Protein AF-A0A1G0WTG7-F1 (afdb_monomer_lite)

pLDDT: mean 83.5, std 13.58, range [40.81, 94.81]

Structure (mmCIF, N/CA/C/O backbone):
data_AF-A0A1G0WTG7-F1
#
_entry.id   AF-A0A1G0WTG7-F1
#
loop_
_atom_site.group_PDB
_atom_site.id
_atom_site.type_symbol
_atom_site.label_atom_id
_atom_site.label_alt_id
_atom_site.label_comp_id
_atom_site.label_asym_id
_atom_site.label_entity_id
_atom_site.label_seq_id
_atom_site.pdbx_PDB_ins_code
_atom_site.Cartn_x
_atom_site.Cartn_y
_atom_site.Cartn_z
_atom_site.occupancy
_atom_site.B_iso_or_equiv
_atom_site.auth_seq_id
_atom_site.auth_comp_id
_atom_site.auth_asym_id
_atom_site.auth_atom_id
_atom_site.pdbx_PDB_model_num
ATOM 1 N N . MET A 1 1 ? -11.751 -3.476 -16.689 1.00 40.81 1 MET A N 1
ATOM 2 C CA . MET A 1 1 ? -11.851 -2.394 -15.676 1.00 40.81 1 MET A CA 1
ATOM 3 C C . MET A 1 1 ? -10.513 -2.187 -14.956 1.00 40.81 1 MET A C 1
ATOM 5 O O . MET A 1 1 ? -10.219 -2.893 -13.994 1.00 40.81 1 MET A O 1
ATOM 9 N N . LEU A 1 2 ? -9.726 -1.218 -15.444 1.00 47.34 2 LEU A N 1
ATOM 10 C CA . LEU A 1 2 ? -8.478 -0.663 -14.874 1.00 47.34 2 LEU A CA 1
ATOM 11 C C . LEU A 1 2 ? -8.748 0.483 -13.855 1.00 47.34 2 LEU A C 1
ATOM 13 O O . LEU A 1 2 ? -7.832 1.179 -13.422 1.00 47.34 2 LEU A O 1
ATOM 17 N N . ASN A 1 3 ? -10.023 0.699 -13.500 1.00 54.31 3 ASN A N 1
ATOM 18 C CA . ASN A 1 3 ? -10.561 1.993 -13.059 1.00 54.31 3 ASN A CA 1
ATOM 19 C C . ASN A 1 3 ? -10.227 2.427 -11.623 1.00 54.31 3 ASN A C 1
ATOM 21 O O . ASN A 1 3 ? -10.217 3.626 -11.363 1.00 54.31 3 ASN A O 1
ATOM 25 N N . GLU A 1 4 ? -9.937 1.519 -10.687 1.00 67.69 4 GLU A N 1
ATOM 26 C CA . GLU A 1 4 ? -9.854 1.924 -9.272 1.00 67.69 4 GLU A CA 1
ATOM 27 C C . GLU A 1 4 ? -8.509 2.518 -8.858 1.00 67.69 4 GLU A C 1
ATOM 29 O O . GLU A 1 4 ? -8.487 3.461 -8.076 1.00 67.69 4 GLU A O 1
ATOM 34 N N . ILE A 1 5 ? -7.389 2.023 -9.390 1.00 76.56 5 ILE A N 1
ATOM 35 C CA . ILE A 1 5 ? -6.063 2.572 -9.056 1.00 76.56 5 ILE A CA 1
ATOM 36 C C . ILE A 1 5 ? -5.762 3.799 -9.931 1.00 76.56 5 ILE A C 1
ATOM 38 O O . ILE A 1 5 ? -5.138 4.761 -9.483 1.00 76.56 5 ILE A O 1
ATOM 42 N N . CYS A 1 6 ? -6.259 3.809 -11.174 1.00 75.62 6 CYS A N 1
ATOM 43 C CA . CYS A 1 6 ? -6.041 4.892 -12.136 1.00 75.62 6 CYS A CA 1
ATOM 44 C C . CYS A 1 6 ? -6.580 6.253 -11.650 1.00 75.62 6 CYS A C 1
ATOM 46 O O . CYS A 1 6 ? -6.016 7.289 -12.000 1.00 75.62 6 CYS A O 1
ATOM 48 N N . LYS A 1 7 ? -7.594 6.272 -10.768 1.00 77.81 7 LYS A N 1
ATOM 49 C CA . LYS A 1 7 ? -8.144 7.507 -10.171 1.00 77.81 7 LYS A CA 1
ATOM 50 C C . LYS A 1 7 ? -7.105 8.342 -9.399 1.00 77.81 7 LYS A C 1
ATOM 52 O O . LYS A 1 7 ? -7.306 9.539 -9.198 1.00 77.81 7 LYS A O 1
ATOM 57 N N . TYR A 1 8 ? -5.983 7.731 -9.011 1.00 80.31 8 TYR A N 1
ATOM 58 C CA . TYR A 1 8 ? -4.868 8.382 -8.316 1.00 80.31 8 TYR A CA 1
ATOM 59 C C . TYR A 1 8 ? -3.750 8.882 -9.244 1.00 80.31 8 TYR A C 1
ATOM 61 O O . TYR A 1 8 ? -2.775 9.469 -8.773 1.00 80.31 8 TYR A O 1
ATOM 69 N N . CYS A 1 9 ? -3.882 8.683 -10.559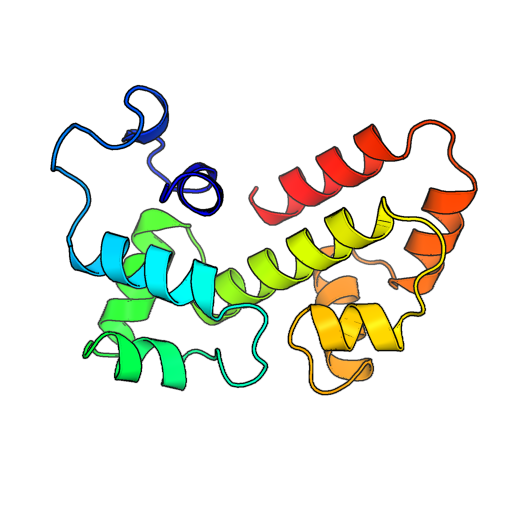 1.00 80.00 9 CYS A N 1
ATOM 70 C CA . CYS A 1 9 ? -2.883 9.089 -11.539 1.00 80.00 9 CYS A CA 1
ATOM 71 C C . CYS A 1 9 ? -2.785 10.626 -11.687 1.00 80.00 9 CYS A C 1
ATO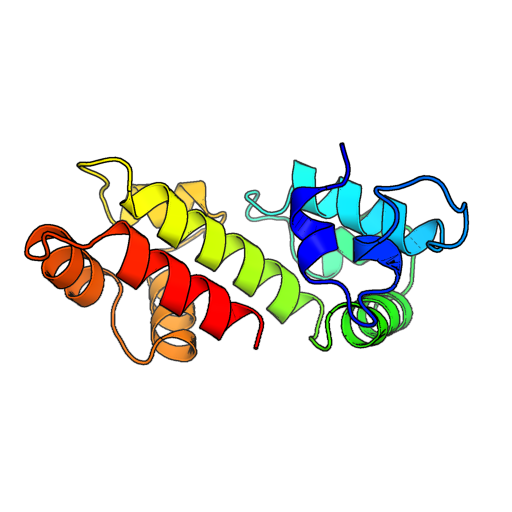M 73 O O . CYS A 1 9 ? -3.786 11.339 -11.778 1.00 80.00 9 CYS A O 1
ATOM 75 N N . LYS A 1 10 ? -1.555 11.145 -11.757 1.00 77.00 10 LYS A N 1
ATOM 76 C CA . LYS A 1 10 ? -1.156 12.540 -11.976 1.00 77.00 10 LYS A CA 1
ATOM 77 C C . LYS A 1 10 ? -0.236 12.592 -13.214 1.00 77.00 10 LYS A C 1
ATOM 79 O O . LYS A 1 10 ? 0.830 11.989 -13.178 1.00 77.00 10 LYS A O 1
ATOM 84 N N . PRO A 1 11 ? -0.581 13.323 -14.289 1.00 65.56 11 PRO A N 1
ATOM 85 C CA . PRO A 1 11 ? -1.737 14.206 -14.414 1.00 65.56 11 PRO A CA 1
ATOM 86 C C . PRO A 1 11 ? -3.050 13.417 -14.520 1.00 65.56 11 PRO A C 1
ATOM 88 O O . PRO A 1 11 ? -3.089 12.348 -15.125 1.00 65.56 11 PRO A O 1
ATOM 91 N N . LYS A 1 12 ? -4.141 13.980 -13.981 1.00 60.06 12 LYS A N 1
ATOM 92 C CA . LYS A 1 12 ? -5.505 13.419 -14.048 1.00 60.06 12 LYS A CA 1
ATOM 93 C C . LYS A 1 12 ? -6.112 13.487 -15.464 1.00 60.06 12 LYS A C 1
ATOM 95 O O . LYS A 1 12 ? -7.323 13.598 -15.606 1.00 60.06 12 LYS A O 1
ATOM 100 N N . ARG A 1 13 ? -5.293 13.445 -16.524 1.00 52.94 13 ARG A N 1
ATOM 101 C CA . ARG A 1 13 ? -5.762 13.497 -17.924 1.00 52.94 13 ARG A CA 1
ATOM 102 C C . ARG A 1 13 ? -6.746 12.358 -18.230 1.00 52.94 13 ARG A C 1
ATOM 104 O O . ARG A 1 13 ? -7.678 12.556 -18.990 1.00 52.94 13 ARG A O 1
ATOM 111 N N . CYS A 1 14 ? -6.617 11.230 -17.530 1.00 53.22 14 CYS A N 1
ATOM 112 C CA . CYS A 1 14 ? -7.500 10.068 -17.644 1.00 53.22 14 CYS A CA 1
ATOM 113 C C . CYS A 1 14 ? -8.836 10.195 -16.872 1.00 53.22 14 CYS A C 1
ATOM 115 O O . CYS A 1 14 ? -9.648 9.279 -16.920 1.00 53.22 14 CYS A O 1
ATOM 117 N N . ALA A 1 15 ? -9.080 11.286 -16.128 1.00 44.88 15 ALA A N 1
ATOM 118 C CA . ALA A 1 15 ? -10.328 11.474 -15.375 1.00 44.88 15 ALA A CA 1
ATOM 119 C C . ALA A 1 15 ? -11.497 11.974 -16.247 1.00 44.88 15 ALA A C 1
ATOM 121 O O . ALA A 1 15 ? -12.647 11.817 -15.853 1.00 44.88 15 ALA A O 1
ATOM 122 N N . ALA A 1 16 ? -11.211 12.555 -17.419 1.00 43.03 16 ALA A N 1
ATOM 123 C CA . ALA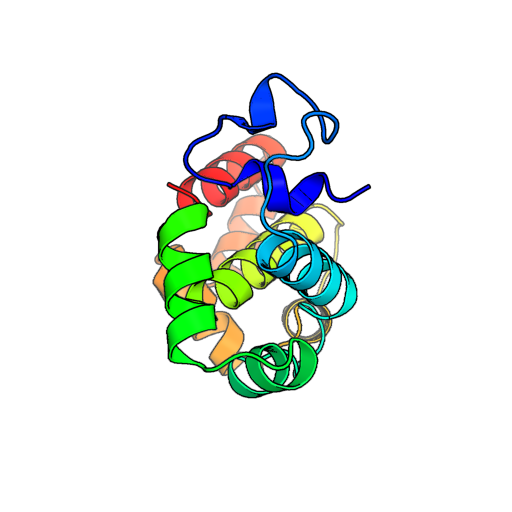 A 1 16 ? -12.228 13.020 -18.368 1.00 43.03 16 ALA A CA 1
ATOM 124 C C . ALA A 1 16 ? -12.630 11.949 -19.403 1.00 43.03 16 ALA A C 1
ATOM 126 O O . ALA A 1 16 ? -13.681 12.060 -20.024 1.00 43.03 16 ALA A O 1
ATOM 127 N N . GLN A 1 17 ? -11.810 10.908 -19.584 1.00 45.44 17 GLN A N 1
ATOM 128 C CA . GLN A 1 17 ? -12.009 9.832 -20.557 1.00 45.44 17 GLN A CA 1
ATOM 129 C C . GLN A 1 17 ? -11.643 8.511 -19.882 1.00 45.44 17 GLN A C 1
ATOM 131 O O . GLN A 1 17 ? -10.476 8.174 -19.695 1.00 45.44 17 GLN A O 1
ATOM 136 N N . ILE A 1 18 ? -12.661 7.773 -19.449 1.00 44.25 18 ILE A N 1
ATOM 137 C CA . ILE A 1 18 ? -12.507 6.446 -18.855 1.00 44.25 18 ILE A CA 1
ATOM 138 C C . ILE A 1 18 ? -11.910 5.513 -19.933 1.00 44.25 18 ILE A C 1
ATOM 140 O O . ILE A 1 18 ? -12.631 4.969 -20.756 1.00 44.25 18 ILE A O 1
ATOM 144 N N . ASN A 1 19 ? -10.586 5.321 -19.921 1.00 49.09 19 ASN A N 1
ATOM 145 C CA . ASN A 1 19 ? -9.822 4.283 -20.641 1.00 49.09 19 ASN A CA 1
ATOM 146 C C . ASN A 1 19 ? -9.951 4.161 -22.182 1.00 49.09 19 ASN A C 1
ATOM 148 O O . ASN A 1 19 ? -9.869 3.033 -22.670 1.00 49.09 19 ASN A O 1
ATOM 152 N N . VAL A 1 20 ? -10.089 5.225 -22.982 1.00 42.78 20 VAL A N 1
ATOM 153 C CA . VAL A 1 20 ? -10.295 5.041 -24.447 1.00 42.78 20 VAL A CA 1
ATOM 154 C C . VAL A 1 20 ? -9.380 5.821 -25.391 1.00 42.78 20 VAL A C 1
ATOM 156 O O . VAL A 1 20 ? -9.404 5.575 -26.589 1.00 42.78 20 VAL A O 1
ATOM 159 N N . ASP A 1 21 ? -8.487 6.668 -24.901 1.00 43.81 21 ASP A N 1
ATOM 160 C CA . ASP A 1 21 ? -7.658 7.534 -25.749 1.00 43.81 21 ASP A CA 1
ATOM 161 C C . ASP A 1 21 ? -6.292 6.946 -26.146 1.00 43.81 21 ASP A C 1
ATOM 163 O O . ASP A 1 21 ? -5.494 7.619 -26.794 1.00 43.81 21 ASP A O 1
ATOM 167 N N . GLY A 1 22 ? -5.978 5.694 -25.785 1.00 48.16 22 GLY A N 1
ATOM 168 C CA . GLY A 1 22 ? -4.760 5.023 -26.272 1.00 48.16 22 GLY A CA 1
ATOM 169 C C . GLY A 1 22 ? -3.423 5.635 -25.807 1.00 48.16 22 GLY A C 1
ATOM 170 O O . GLY A 1 22 ? -2.372 5.136 -26.192 1.00 48.16 22 GLY A O 1
ATOM 171 N N . HIS A 1 23 ? -3.430 6.658 -24.940 1.00 54.34 23 HIS A N 1
ATOM 172 C CA . HIS A 1 23 ? -2.234 7.425 -24.546 1.00 54.34 23 HIS A CA 1
ATOM 173 C C . HIS A 1 23 ? -1.559 6.981 -23.234 1.00 54.34 23 HIS A C 1
ATOM 175 O O . HIS A 1 23 ? -0.498 7.493 -22.868 1.00 54.34 23 HIS A O 1
ATOM 181 N N . CYS A 1 24 ? -2.143 6.034 -22.495 1.00 65.19 24 CYS A N 1
ATOM 182 C CA . CYS A 1 24 ? -1.498 5.454 -21.314 1.00 65.19 24 CYS A CA 1
ATOM 183 C C . CYS A 1 24 ? -0.402 4.471 -21.764 1.00 65.19 24 CYS A C 1
ATOM 185 O O . CYS A 1 24 ? -0.734 3.525 -22.484 1.00 65.19 24 CYS A O 1
ATOM 187 N N . PRO A 1 25 ? 0.877 4.635 -21.361 1.00 78.69 25 PRO A N 1
ATOM 188 C CA . PRO A 1 25 ? 1.929 3.726 -21.803 1.00 78.69 25 PRO A CA 1
ATOM 189 C C . PRO A 1 25 ? 1.609 2.282 -21.426 1.00 78.69 25 PRO A C 1
ATOM 191 O O . PRO A 1 25 ? 1.206 2.013 -20.294 1.00 78.69 25 PRO A O 1
ATOM 194 N N . GLU A 1 26 ? 1.885 1.339 -22.323 1.00 82.25 26 GLU A N 1
ATOM 195 C CA . GLU A 1 26 ? 1.633 -0.090 -22.086 1.00 82.25 26 GLU A CA 1
ATOM 196 C C . GLU A 1 26 ? 2.259 -0.596 -20.780 1.00 82.25 26 GLU A C 1
ATOM 198 O O . GLU A 1 26 ? 1.648 -1.356 -20.031 1.00 82.25 26 GLU A O 1
ATOM 203 N N . LYS A 1 27 ? 3.449 -0.095 -20.433 1.00 83.56 27 LYS A N 1
ATOM 204 C CA . LYS A 1 27 ? 4.118 -0.415 -19.163 1.00 83.56 27 LYS A CA 1
ATOM 205 C C . LYS A 1 27 ? 3.299 0.012 -17.937 1.00 83.56 27 LYS A C 1
ATOM 207 O O . LYS A 1 27 ? 3.277 -0.708 -16.944 1.00 83.56 27 LYS A O 1
ATOM 212 N N . LEU A 1 28 ? 2.608 1.153 -18.003 1.00 86.00 28 LEU A N 1
ATOM 213 C CA . LEU A 1 28 ? 1.735 1.619 -16.924 1.00 86.00 28 LEU A CA 1
ATOM 214 C C . LEU A 1 28 ? 0.466 0.766 -16.836 1.00 86.00 28 LEU A C 1
ATOM 216 O O . LEU A 1 28 ? 0.078 0.386 -15.736 1.00 86.00 28 LEU A O 1
ATOM 220 N N . LYS A 1 29 ? -0.147 0.404 -17.971 1.00 84.94 29 LYS A N 1
ATOM 221 C CA . LYS A 1 29 ? -1.306 -0.507 -17.986 1.00 84.94 29 LYS A CA 1
ATOM 222 C C . LYS A 1 29 ? -0.962 -1.851 -17.347 1.00 84.94 29 LYS A C 1
ATOM 224 O O . LYS A 1 29 ? -1.682 -2.308 -16.464 1.00 84.94 29 LYS A O 1
ATOM 229 N N . LYS A 1 30 ? 0.173 -2.442 -17.735 1.00 88.19 30 LYS A N 1
ATOM 230 C CA . LYS A 1 30 ? 0.668 -3.692 -17.143 1.00 88.19 30 LYS A CA 1
ATOM 231 C C . LYS A 1 30 ? 0.903 -3.547 -15.641 1.00 88.19 30 LYS A C 1
ATOM 233 O O . LYS A 1 30 ? 0.439 -4.389 -14.885 1.00 88.19 30 LYS A O 1
ATOM 238 N N . LEU A 1 31 ? 1.541 -2.459 -15.196 1.00 90.00 31 LEU A N 1
ATOM 239 C CA . LEU A 1 31 ? 1.731 -2.180 -13.768 1.00 90.00 31 LEU A CA 1
ATOM 240 C C . LEU A 1 31 ? 0.397 -2.122 -13.011 1.00 90.00 31 LEU A C 1
ATOM 242 O O . LEU A 1 31 ? 0.273 -2.732 -11.954 1.00 90.00 31 LEU A O 1
ATOM 246 N N . LEU A 1 32 ? -0.600 -1.416 -13.549 1.00 89.12 32 LEU A N 1
ATOM 247 C CA . LEU A 1 32 ? -1.924 -1.290 -12.938 1.00 89.12 32 LEU A CA 1
ATOM 248 C C . LEU A 1 32 ? -2.636 -2.641 -12.797 1.00 89.12 32 LEU A C 1
ATOM 250 O O . LEU A 1 32 ? -3.229 -2.903 -11.753 1.00 89.12 32 LEU A O 1
ATOM 254 N N . ILE A 1 33 ? -2.566 -3.488 -13.827 1.00 87.88 33 ILE A N 1
ATOM 255 C CA . ILE A 1 33 ? -3.147 -4.840 -13.813 1.00 87.88 33 ILE A CA 1
ATOM 256 C C . ILE A 1 33 ? -2.428 -5.704 -12.777 1.00 87.88 33 ILE A C 1
ATOM 258 O O . ILE A 1 33 ? -3.065 -6.241 -11.875 1.00 87.88 33 ILE A O 1
ATOM 262 N N . THR A 1 34 ? -1.094 -5.758 -12.838 1.00 90.94 34 THR A N 1
ATOM 263 C CA . THR A 1 34 ? -0.286 -6.535 -11.892 1.00 90.94 34 THR A CA 1
ATOM 264 C C . THR A 1 34 ? -0.555 -6.118 -10.451 1.00 90.94 34 THR A C 1
ATOM 266 O O . THR A 1 34 ? -0.712 -6.984 -9.591 1.00 90.94 34 THR A O 1
ATOM 269 N N . LEU A 1 35 ? -0.640 -4.809 -10.186 1.00 91.75 35 LEU A N 1
ATOM 270 C CA . LEU A 1 35 ? -0.975 -4.299 -8.864 1.00 91.75 35 LEU A CA 1
ATOM 271 C C . LEU A 1 35 ? -2.364 -4.753 -8.448 1.00 91.75 35 LEU A C 1
ATOM 273 O O . LEU A 1 35 ? -2.467 -5.355 -7.392 1.00 91.75 35 LEU A O 1
ATOM 277 N N . LYS A 1 36 ? -3.400 -4.535 -9.263 1.00 87.50 36 LYS A N 1
ATOM 278 C CA . LYS A 1 36 ? -4.780 -4.923 -8.936 1.00 87.50 36 LYS A CA 1
ATOM 279 C C . LYS A 1 36 ? -4.892 -6.387 -8.499 1.00 87.50 36 LYS A C 1
ATOM 281 O O . LYS A 1 36 ? -5.570 -6.669 -7.517 1.00 87.50 36 LYS A O 1
ATOM 286 N N . ASP A 1 37 ? -4.202 -7.283 -9.193 1.00 87.75 37 ASP A N 1
ATOM 287 C CA . ASP A 1 37 ? -4.341 -8.723 -8.971 1.00 87.75 37 ASP A CA 1
ATOM 288 C C . ASP A 1 37 ? -3.450 -9.251 -7.832 1.00 87.75 37 ASP A C 1
ATOM 290 O O . ASP A 1 37 ? -3.663 -10.360 -7.339 1.00 87.75 37 ASP A O 1
ATOM 294 N N . ASN A 1 38 ? -2.427 -8.492 -7.414 1.00 91.88 38 ASN A N 1
ATOM 295 C CA . ASN A 1 38 ? -1.392 -9.008 -6.511 1.00 91.88 38 ASN A CA 1
ATOM 296 C C . ASN A 1 38 ? -1.062 -8.111 -5.313 1.00 91.88 38 ASN A C 1
ATOM 298 O O . ASN A 1 38 ? -0.372 -8.585 -4.422 1.00 91.88 38 ASN A O 1
ATOM 302 N N . PHE A 1 39 ? -1.540 -6.866 -5.216 1.00 90.81 39 PHE A N 1
ATOM 303 C CA . PHE A 1 39 ? -1.106 -5.944 -4.150 1.00 90.81 39 PHE A CA 1
ATOM 304 C C . PHE A 1 39 ? -1.416 -6.433 -2.724 1.00 90.81 39 PHE A C 1
ATOM 306 O O . PHE A 1 39 ? -0.701 -6.066 -1.788 1.00 90.81 39 PHE A O 1
ATOM 313 N N . LEU A 1 40 ? -2.445 -7.273 -2.565 1.00 90.94 40 LEU A N 1
ATOM 314 C CA . LEU A 1 40 ? -2.814 -7.927 -1.304 1.00 90.94 40 LEU A CA 1
ATOM 315 C C . LEU A 1 40 ? -1.967 -9.170 -0.992 1.00 90.94 40 LEU A C 1
ATOM 317 O O . LEU A 1 40 ? -2.019 -9.679 0.119 1.00 90.94 40 LEU A O 1
ATOM 321 N N . LYS A 1 41 ? -1.167 -9.664 -1.941 1.00 92.75 41 LYS A N 1
ATOM 322 C CA . LYS A 1 41 ? -0.215 -10.754 -1.703 1.00 92.75 41 LYS A CA 1
ATOM 323 C C . LYS A 1 41 ? 1.025 -10.194 -1.027 1.00 92.75 41 LYS A C 1
ATOM 325 O O . LYS A 1 41 ? 1.519 -9.133 -1.423 1.00 92.75 41 LYS A O 1
ATOM 330 N N . TYR A 1 42 ? 1.540 -10.895 -0.023 1.00 89.75 42 TYR A N 1
ATOM 331 C CA . TYR A 1 42 ? 2.722 -10.464 0.722 1.00 89.75 42 TYR A CA 1
ATOM 332 C C . TYR A 1 42 ? 3.946 -10.296 -0.191 1.00 89.75 42 TYR A C 1
ATOM 334 O O . TYR A 1 42 ? 4.667 -9.301 -0.075 1.00 89.75 42 TYR A O 1
ATOM 342 N N . GLU A 1 43 ? 4.101 -11.204 -1.153 1.00 91.75 43 GLU A N 1
ATOM 343 C CA . GLU A 1 43 ? 5.181 -11.266 -2.137 1.00 91.75 43 GLU A CA 1
ATOM 344 C C . GLU A 1 43 ? 5.184 -10.074 -3.095 1.00 91.75 43 GLU A C 1
ATOM 346 O O . GLU A 1 43 ? 6.211 -9.787 -3.702 1.00 91.75 43 GLU A O 1
ATOM 351 N N . CYS A 1 44 ? 4.067 -9.344 -3.223 1.00 92.50 44 CYS A N 1
ATOM 352 C CA . CYS A 1 44 ? 3.994 -8.152 -4.059 1.00 92.50 44 CYS A CA 1
ATOM 353 C C . CYS A 1 44 ? 4.803 -7.004 -3.437 1.00 92.50 44 CYS A C 1
ATOM 355 O O . CYS A 1 44 ? 4.278 -6.130 -2.745 1.00 92.50 44 CYS A O 1
ATOM 357 N N . ASN A 1 45 ? 6.103 -7.014 -3.703 1.00 93.19 45 ASN A N 1
ATOM 358 C CA . ASN A 1 45 ? 7.078 -5.999 -3.334 1.00 93.19 45 ASN A CA 1
ATOM 359 C C . ASN A 1 45 ? 7.697 -5.372 -4.603 1.00 93.19 45 ASN A C 1
ATOM 361 O O . ASN A 1 45 ? 7.246 -5.615 -5.721 1.00 93.19 45 ASN A O 1
ATOM 365 N N . VAL A 1 46 ? 8.697 -4.502 -4.434 1.00 93.88 46 VAL A N 1
ATOM 366 C CA . VAL A 1 46 ? 9.344 -3.830 -5.575 1.00 93.88 46 VAL A CA 1
ATOM 367 C C . VAL A 1 46 ? 10.029 -4.842 -6.494 1.00 93.88 46 VAL A C 1
ATOM 369 O O . VAL A 1 46 ? 9.935 -4.682 -7.711 1.00 93.88 46 VAL A O 1
ATOM 372 N N . ASP A 1 47 ? 10.641 -5.878 -5.915 1.00 94.50 47 ASP A N 1
ATOM 373 C CA . ASP A 1 47 ? 11.351 -6.930 -6.643 1.00 94.50 47 ASP A CA 1
ATOM 374 C C . ASP A 1 47 ? 10.407 -7.733 -7.534 1.00 94.50 47 ASP A C 1
ATOM 376 O O . ASP A 1 47 ? 10.562 -7.767 -8.754 1.00 94.50 47 ASP A O 1
ATOM 380 N N . TYR A 1 48 ? 9.312 -8.208 -6.944 1.00 94.75 48 TYR A N 1
ATOM 381 C CA . TYR A 1 48 ? 8.234 -8.878 -7.659 1.00 94.75 48 TYR A CA 1
ATOM 382 C C . TYR A 1 48 ? 7.695 -8.047 -8.830 1.00 94.75 48 TYR A C 1
ATOM 384 O O . TYR A 1 48 ? 7.457 -8.573 -9.916 1.00 94.75 48 TYR A O 1
ATOM 392 N N . LEU A 1 49 ? 7.479 -6.741 -8.637 1.00 94.06 49 LEU A N 1
ATOM 393 C CA . LEU A 1 49 ? 6.904 -5.895 -9.683 1.00 94.06 49 LEU A CA 1
ATOM 394 C C . LEU A 1 49 ? 7.846 -5.697 -10.872 1.00 94.06 49 LEU A C 1
ATOM 396 O O . LEU A 1 49 ? 7.373 -5.711 -12.009 1.00 94.06 49 LEU A O 1
ATOM 400 N N . HIS A 1 50 ? 9.142 -5.469 -10.643 1.00 94.31 50 HIS A N 1
ATOM 401 C CA . HIS A 1 50 ? 10.075 -5.220 -11.749 1.00 94.31 50 HIS A CA 1
ATOM 402 C C . HIS A 1 50 ? 10.340 -6.502 -12.550 1.00 94.31 50 HIS A C 1
ATOM 404 O O . HIS A 1 50 ? 10.308 -6.452 -13.782 1.00 94.31 50 HIS A O 1
ATOM 410 N N . GLU A 1 51 ? 10.414 -7.653 -11.873 1.00 94.44 51 GLU A N 1
ATOM 411 C CA . GLU A 1 51 ? 10.498 -8.976 -12.501 1.00 94.44 51 GLU A CA 1
ATOM 412 C C . GLU A 1 51 ? 9.240 -9.289 -13.316 1.00 94.44 51 GLU A C 1
ATOM 414 O O . GLU A 1 51 ? 9.317 -9.582 -14.512 1.00 94.44 51 GLU A O 1
ATOM 419 N N . LYS A 1 52 ? 8.054 -9.144 -12.706 1.00 92.88 52 LYS A N 1
ATOM 420 C CA . LYS A 1 52 ? 6.767 -9.460 -13.345 1.00 92.88 52 LYS A CA 1
ATOM 421 C C . LYS A 1 52 ? 6.478 -8.593 -14.569 1.00 92.88 52 LYS A C 1
ATOM 423 O O . LYS A 1 52 ? 5.776 -9.030 -15.479 1.00 92.88 52 LYS A O 1
ATOM 428 N N . LEU A 1 53 ? 6.977 -7.358 -14.581 1.00 90.62 53 LEU A N 1
ATOM 429 C CA . LEU A 1 53 ? 6.807 -6.413 -15.686 1.00 90.62 53 LEU A CA 1
ATOM 430 C C . LEU A 1 53 ? 7.957 -6.456 -16.699 1.00 90.62 53 LEU A C 1
ATOM 432 O O . LEU A 1 53 ? 7.854 -5.786 -17.730 1.00 90.62 53 LEU A O 1
ATOM 436 N N . SER A 1 54 ? 9.025 -7.206 -16.410 1.00 93.94 54 SER A N 1
ATOM 437 C CA . SER A 1 54 ? 10.262 -7.253 -17.199 1.00 93.94 54 SER A CA 1
ATOM 438 C C . SER A 1 54 ? 10.832 -5.851 -17.468 1.00 93.94 54 SER A C 1
ATOM 440 O O . SER A 1 54 ? 11.160 -5.489 -18.599 1.00 93.94 54 SER A O 1
ATOM 442 N N . ILE A 1 55 ? 10.905 -5.020 -16.422 1.00 92.88 55 ILE A N 1
ATOM 443 C CA . ILE A 1 55 ? 11.493 -3.673 -16.470 1.00 92.88 55 ILE A CA 1
ATOM 444 C C . ILE A 1 55 ? 12.532 -3.511 -15.367 1.00 92.88 55 ILE A C 1
ATOM 446 O O . ILE A 1 55 ? 12.489 -4.198 -14.360 1.00 92.88 55 ILE A O 1
ATOM 450 N N . THR A 1 56 ? 13.437 -2.546 -15.512 1.00 94.81 56 THR A N 1
ATOM 451 C CA . THR A 1 56 ? 14.402 -2.239 -14.452 1.00 94.81 56 THR A CA 1
ATOM 452 C C . THR A 1 56 ? 13.723 -1.581 -13.238 1.00 94.81 56 THR A C 1
ATOM 454 O O . THR A 1 56 ? 12.737 -0.849 -13.408 1.00 94.81 56 THR A O 1
ATOM 457 N N . PRO A 1 57 ? 14.281 -1.726 -12.020 1.00 94.25 57 PRO A N 1
ATOM 458 C CA . PRO A 1 57 ? 13.809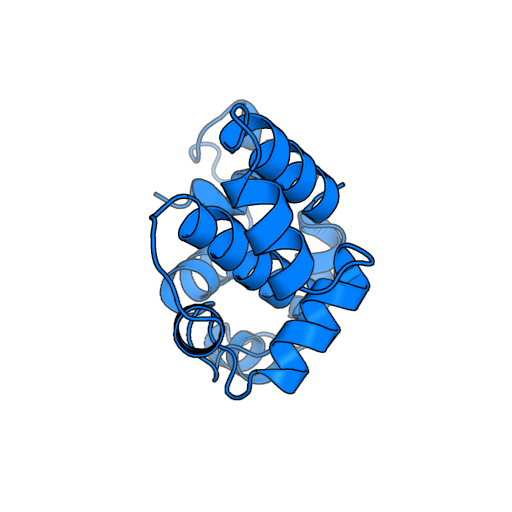 -1.006 -10.833 1.00 94.25 57 PRO A CA 1
ATOM 459 C C . PRO A 1 57 ? 13.763 0.517 -11.025 1.00 94.25 57 PRO A C 1
ATOM 461 O O . PRO A 1 57 ? 12.840 1.185 -10.554 1.00 94.25 57 PRO A O 1
ATOM 464 N N . MET A 1 58 ? 14.721 1.070 -11.779 1.00 94.44 58 MET A N 1
ATOM 465 C CA . MET A 1 58 ? 14.751 2.490 -12.144 1.00 94.44 58 MET A CA 1
ATOM 466 C C . MET A 1 58 ? 13.538 2.883 -12.996 1.00 94.44 58 MET A C 1
ATOM 468 O O . MET A 1 58 ? 12.888 3.886 -12.704 1.00 94.44 58 MET A O 1
ATOM 472 N N . ASN A 1 59 ? 13.188 2.079 -14.005 1.00 91.25 59 ASN A N 1
ATOM 473 C CA . ASN A 1 59 ? 12.006 2.316 -14.833 1.00 91.25 59 ASN A CA 1
ATOM 474 C C . ASN A 1 59 ? 10.711 2.187 -14.027 1.00 91.25 59 ASN A C 1
ATOM 476 O O . ASN A 1 59 ? 9.801 2.994 -14.210 1.00 91.25 59 ASN A O 1
ATOM 480 N N . LEU A 1 60 ? 10.629 1.210 -13.118 1.00 93.81 60 LEU A N 1
ATOM 481 C CA . LEU A 1 60 ? 9.491 1.068 -12.213 1.00 93.81 60 LEU A CA 1
ATOM 482 C C . LEU A 1 60 ? 9.334 2.317 -11.335 1.00 93.81 60 LEU A C 1
ATOM 484 O O . LEU A 1 60 ? 8.249 2.892 -11.281 1.00 93.81 60 LEU A O 1
ATOM 488 N N . ASN A 1 61 ? 10.418 2.788 -10.713 1.00 94.38 61 ASN A N 1
ATOM 489 C CA . ASN A 1 61 ? 10.401 4.012 -9.914 1.00 94.38 61 ASN A CA 1
ATOM 490 C C . ASN A 1 61 ? 10.024 5.244 -10.746 1.00 94.38 61 ASN A C 1
ATOM 492 O O . ASN A 1 61 ? 9.194 6.044 -10.320 1.00 94.38 61 ASN A O 1
ATOM 496 N N . PHE A 1 62 ? 10.576 5.382 -11.953 1.00 91.06 62 PHE A N 1
ATOM 497 C CA . PHE A 1 62 ? 10.214 6.466 -12.861 1.00 91.06 62 PHE A CA 1
ATOM 498 C C . PHE A 1 62 ? 8.717 6.451 -13.187 1.00 91.06 62 PHE A C 1
ATOM 500 O O . PHE A 1 62 ? 8.067 7.491 -13.099 1.00 91.06 62 PHE A O 1
ATOM 507 N N . LEU A 1 63 ? 8.144 5.285 -13.509 1.00 89.94 63 LEU A N 1
ATOM 508 C CA . LEU A 1 63 ? 6.711 5.144 -13.771 1.00 89.94 63 LEU A CA 1
ATOM 509 C C . LEU A 1 63 ? 5.878 5.558 -12.552 1.00 89.94 63 LEU A C 1
ATOM 511 O O . LEU A 1 63 ? 4.974 6.385 -12.685 1.00 89.94 63 LEU A O 1
ATOM 515 N N . THR A 1 64 ? 6.179 5.041 -11.359 1.00 91.25 64 THR A N 1
ATOM 516 C CA . THR A 1 64 ? 5.369 5.352 -10.172 1.00 91.25 64 THR A CA 1
ATOM 517 C C . THR A 1 64 ? 5.505 6.809 -9.746 1.00 91.25 64 THR A C 1
ATOM 519 O O . THR A 1 64 ? 4.509 7.442 -9.405 1.00 91.25 64 THR A O 1
ATOM 522 N N . VAL A 1 65 ? 6.699 7.398 -9.830 1.00 91.00 65 VAL A N 1
ATOM 523 C CA . VAL A 1 65 ? 6.907 8.816 -9.506 1.00 91.00 65 VAL A CA 1
ATOM 524 C C . VAL A 1 65 ? 6.244 9.709 -10.550 1.00 91.00 65 VAL A C 1
ATOM 526 O O . VAL A 1 65 ? 5.580 10.682 -10.188 1.00 91.00 65 VAL A O 1
ATOM 529 N N . LYS A 1 66 ? 6.356 9.377 -11.840 1.00 87.00 66 LYS A N 1
ATOM 530 C CA . LYS A 1 66 ? 5.730 10.147 -12.920 1.00 87.00 66 LYS A CA 1
ATOM 531 C C . LYS A 1 66 ? 4.216 10.199 -12.753 1.00 87.00 66 LYS A C 1
ATOM 533 O O . LYS A 1 66 ? 3.673 11.302 -12.787 1.00 87.00 66 LYS A O 1
ATOM 538 N N . TYR A 1 67 ? 3.586 9.041 -12.533 1.00 87.06 67 TYR A N 1
ATOM 539 C CA . TYR A 1 67 ? 2.131 8.886 -12.561 1.00 87.06 67 TYR A CA 1
ATOM 540 C C . TYR A 1 67 ? 1.448 8.929 -11.196 1.00 87.06 67 TYR A C 1
ATOM 542 O O . TYR A 1 67 ? 0.295 9.305 -11.136 1.00 87.06 67 TYR A O 1
ATOM 550 N N . PHE A 1 68 ? 2.103 8.602 -10.088 1.00 88.12 68 PHE A N 1
ATOM 551 C CA . PHE A 1 68 ? 1.478 8.607 -8.752 1.00 88.12 68 PHE A CA 1
ATOM 552 C C . PHE A 1 68 ? 2.163 9.558 -7.773 1.00 88.12 68 PHE A C 1
ATOM 554 O O . PHE A 1 68 ? 1.684 9.734 -6.656 1.00 88.12 68 PHE A O 1
ATOM 561 N N . LYS A 1 69 ? 3.269 10.198 -8.185 1.00 90.19 69 LYS A N 1
ATOM 562 C CA . LYS A 1 69 ? 4.089 11.077 -7.333 1.00 90.19 69 LYS A CA 1
ATOM 563 C C . LYS A 1 69 ? 4.603 10.375 -6.072 1.00 90.19 69 LYS A C 1
ATOM 565 O O . LYS A 1 69 ? 4.831 11.015 -5.052 1.00 90.19 69 LYS A O 1
ATOM 570 N N . CYS A 1 70 ? 4.811 9.060 -6.144 1.00 92.19 70 CYS A N 1
ATOM 571 C CA . CYS A 1 70 ? 5.345 8.269 -5.044 1.00 92.19 70 CYS A CA 1
ATOM 572 C C . CYS A 1 70 ? 6.244 7.127 -5.545 1.00 92.19 70 CYS A C 1
ATOM 574 O O . CYS A 1 70 ? 6.222 6.748 -6.719 1.00 92.19 70 CYS A O 1
ATOM 576 N N . THR A 1 71 ? 7.069 6.589 -4.647 1.00 94.31 71 THR A N 1
ATOM 577 C CA . THR A 1 71 ? 7.932 5.438 -4.945 1.00 94.31 71 THR A CA 1
ATOM 578 C C . THR A 1 71 ? 7.104 4.150 -5.063 1.00 94.31 71 THR A C 1
ATOM 580 O O . THR A 1 71 ? 6.015 4.079 -4.485 1.00 94.31 71 THR A O 1
ATOM 583 N N . PRO A 1 72 ? 7.603 3.089 -5.725 1.00 94.31 72 PRO A N 1
ATOM 584 C CA . PRO A 1 72 ? 6.848 1.844 -5.894 1.00 94.31 72 PRO A CA 1
ATOM 585 C C . PRO A 1 72 ? 6.459 1.201 -4.563 1.00 94.31 72 PRO A C 1
ATOM 587 O O . PRO A 1 72 ? 5.318 0.790 -4.366 1.00 94.31 72 PRO A O 1
ATOM 590 N N . LYS A 1 73 ? 7.381 1.213 -3.595 1.00 94.38 73 LYS A N 1
ATOM 591 C CA . LYS A 1 73 ? 7.117 0.751 -2.228 1.00 94.38 73 LYS A CA 1
ATOM 592 C C . LYS A 1 73 ? 5.981 1.537 -1.573 1.00 94.38 73 LYS A C 1
ATOM 594 O O . LYS A 1 73 ? 5.123 0.948 -0.920 1.00 94.38 73 LYS A O 1
ATOM 599 N N . LYS A 1 74 ? 5.965 2.864 -1.746 1.00 93.38 74 LYS A N 1
ATOM 600 C CA . LYS A 1 74 ? 4.921 3.716 -1.172 1.00 93.38 74 LYS A CA 1
ATOM 601 C C . LYS A 1 74 ? 3.574 3.509 -1.859 1.00 93.38 74 LYS A C 1
ATOM 603 O O . LYS A 1 74 ? 2.554 3.539 -1.181 1.00 93.38 74 LYS A O 1
ATOM 608 N N . LEU A 1 75 ? 3.577 3.260 -3.167 1.00 93.31 75 LEU A N 1
ATOM 609 C CA . LEU A 1 75 ? 2.378 2.938 -3.932 1.00 93.31 75 LEU A CA 1
ATOM 610 C C . LEU A 1 75 ? 1.704 1.666 -3.400 1.00 93.31 75 LEU A C 1
ATOM 612 O O . LEU A 1 75 ? 0.521 1.701 -3.074 1.00 93.31 75 LEU A O 1
ATOM 616 N N . ILE A 1 76 ? 2.467 0.578 -3.240 1.00 93.81 76 ILE A N 1
ATOM 617 C CA . ILE A 1 76 ? 1.967 -0.685 -2.671 1.00 93.81 76 ILE A CA 1
ATOM 618 C C . ILE A 1 76 ? 1.425 -0.451 -1.256 1.00 93.81 76 ILE A C 1
ATOM 620 O O . ILE A 1 76 ? 0.319 -0.873 -0.933 1.00 93.81 76 ILE A O 1
ATOM 624 N N . GLU A 1 77 ? 2.177 0.265 -0.416 1.00 93.38 77 GLU A N 1
ATOM 625 C CA . GLU A 1 77 ? 1.751 0.584 0.949 1.00 93.38 77 GLU A CA 1
ATOM 626 C C . GLU A 1 77 ? 0.442 1.384 0.987 1.00 93.38 77 GLU A C 1
ATOM 628 O O . GLU A 1 77 ? -0.440 1.060 1.776 1.00 93.38 77 GLU A O 1
ATOM 633 N N . ASN A 1 78 ? 0.288 2.401 0.136 1.00 93.12 78 ASN A N 1
ATOM 634 C CA . ASN A 1 78 ? -0.938 3.193 0.070 1.00 93.12 78 ASN A CA 1
ATOM 635 C C . ASN A 1 78 ? -2.141 2.334 -0.339 1.00 93.12 78 ASN A C 1
ATOM 637 O O . ASN A 1 78 ? -3.189 2.445 0.290 1.00 93.12 78 ASN A O 1
ATOM 641 N N . LEU A 1 79 ? -1.979 1.451 -1.331 1.00 93.00 79 LEU A N 1
ATOM 642 C CA . LEU A 1 79 ? -3.036 0.530 -1.765 1.00 93.00 79 LEU A CA 1
ATOM 643 C C . LEU A 1 79 ? -3.456 -0.425 -0.639 1.00 93.00 79 LEU A C 1
ATOM 645 O O . LEU A 1 79 ? -4.646 -0.600 -0.383 1.00 93.00 79 LEU A O 1
ATOM 649 N N . ARG A 1 80 ? -2.484 -1.001 0.080 1.00 93.50 80 ARG A N 1
ATOM 650 C CA . ARG A 1 80 ? -2.749 -1.896 1.218 1.00 93.50 80 ARG A CA 1
ATOM 651 C C . ARG A 1 80 ? -3.436 -1.168 2.378 1.00 93.50 80 ARG A C 1
ATOM 653 O O . ARG A 1 80 ? -4.374 -1.700 2.964 1.00 93.50 80 ARG A O 1
ATOM 660 N N . LEU A 1 81 ? -3.006 0.055 2.701 1.00 92.50 81 LEU A N 1
ATOM 661 C CA . LEU A 1 81 ? -3.629 0.869 3.752 1.00 92.50 81 LEU A CA 1
ATOM 662 C C . LEU A 1 81 ? -5.042 1.330 3.371 1.00 92.50 81 LEU A C 1
ATOM 664 O O . LEU A 1 81 ? -5.920 1.340 4.229 1.00 92.50 81 LEU A O 1
ATOM 668 N N . GLU A 1 82 ? -5.282 1.684 2.106 1.00 91.62 82 GLU A N 1
ATOM 669 C CA . GLU A 1 82 ? -6.626 1.999 1.608 1.00 91.62 82 GLU A CA 1
ATOM 670 C C . GLU A 1 82 ? -7.552 0.789 1.747 1.00 91.62 82 GLU A C 1
ATOM 672 O O . GLU A 1 82 ? -8.647 0.926 2.292 1.00 91.62 82 GLU A O 1
ATOM 677 N N . HIS A 1 83 ? -7.095 -0.401 1.346 1.00 90.81 83 HIS A N 1
ATOM 678 C CA . HIS A 1 83 ? -7.862 -1.632 1.527 1.00 90.81 83 HIS A CA 1
ATOM 679 C C . HIS A 1 83 ? -8.175 -1.890 3.009 1.00 90.81 83 HIS A C 1
ATOM 681 O O . HIS A 1 83 ? -9.328 -2.140 3.348 1.00 90.81 83 HIS A O 1
ATOM 687 N N . ALA A 1 84 ? -7.202 -1.707 3.911 1.00 90.19 84 ALA A N 1
ATOM 688 C CA . ALA A 1 84 ? -7.423 -1.835 5.354 1.00 90.19 84 ALA A CA 1
ATOM 689 C C . ALA A 1 84 ? -8.505 -0.871 5.877 1.00 90.19 84 ALA A C 1
ATOM 691 O O . ALA A 1 84 ? -9.347 -1.258 6.688 1.00 90.19 84 ALA A O 1
ATOM 692 N N . LEU A 1 85 ? -8.509 0.382 5.407 1.00 88.75 85 LEU A N 1
ATOM 693 C CA . LEU A 1 85 ? -9.525 1.374 5.773 1.00 88.75 85 LEU A CA 1
ATOM 694 C C . LEU A 1 85 ? -10.912 1.029 5.220 1.00 88.75 85 LEU A C 1
ATOM 696 O O . LEU A 1 85 ? -11.915 1.270 5.890 1.00 88.75 85 LEU A O 1
ATOM 700 N N . ILE A 1 86 ? -10.986 0.469 4.013 1.00 86.69 86 ILE A N 1
ATOM 701 C CA . ILE A 1 86 ? -12.248 0.019 3.417 1.00 86.69 86 ILE A CA 1
ATOM 702 C C . ILE A 1 86 ? -12.779 -1.208 4.169 1.00 86.69 86 ILE A C 1
ATOM 704 O O . ILE A 1 86 ? -13.970 -1.249 4.484 1.00 86.69 86 ILE A O 1
ATOM 708 N N . SER A 1 87 ? -11.913 -2.158 4.533 1.00 84.81 87 SER A N 1
ATOM 709 C CA . SER A 1 87 ? -12.283 -3.332 5.334 1.00 84.81 87 SER A CA 1
ATOM 710 C C . SER A 1 87 ? -12.856 -2.949 6.700 1.00 84.81 87 SER A C 1
ATOM 712 O O . SER A 1 87 ? -13.777 -3.606 7.170 1.00 84.81 87 SER A O 1
ATOM 714 N N . LEU A 1 88 ? -12.423 -1.832 7.299 1.00 81.50 88 LEU A N 1
ATOM 715 C CA . LEU A 1 88 ? -12.989 -1.327 8.559 1.00 81.50 88 LEU A CA 1
ATOM 716 C C . LEU A 1 88 ? -14.474 -0.926 8.483 1.00 81.50 88 LEU A C 1
ATOM 718 O O . LEU A 1 88 ? -15.108 -0.778 9.530 1.00 81.50 88 LEU A O 1
ATOM 722 N N . LYS A 1 89 ? -15.042 -0.733 7.283 1.00 76.50 89 LYS A N 1
ATOM 723 C CA . LYS A 1 89 ? -16.489 -0.500 7.121 1.00 76.50 89 LYS A CA 1
ATOM 724 C C . LYS A 1 89 ? -17.308 -1.739 7.443 1.00 76.50 89 LYS A C 1
ATOM 726 O O . LYS A 1 89 ? -18.434 -1.630 7.922 1.00 76.50 89 LYS A O 1
ATOM 731 N N . LYS A 1 90 ? -16.752 -2.911 7.149 1.00 73.06 90 LYS A N 1
ATOM 732 C CA . LYS A 1 90 ? -17.372 -4.188 7.456 1.00 73.06 90 LYS A CA 1
ATOM 733 C C . LYS A 1 90 ? -17.171 -4.408 8.968 1.00 73.06 90 LYS A C 1
ATOM 735 O O . LYS A 1 90 ? -16.068 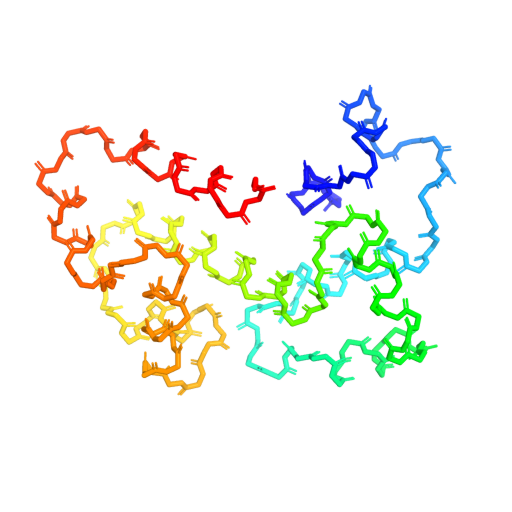-4.251 9.487 1.00 73.06 90 LYS A O 1
ATOM 740 N N . ASN A 1 91 ? -18.243 -4.649 9.723 1.00 61.66 91 ASN A N 1
ATOM 741 C CA . ASN A 1 91 ? -18.142 -4.782 11.182 1.00 61.66 91 ASN A CA 1
ATOM 742 C C . ASN A 1 91 ? -17.320 -6.036 11.566 1.00 61.66 91 ASN A C 1
ATOM 744 O O . ASN A 1 91 ? -17.366 -7.042 10.870 1.00 61.66 91 ASN A O 1
ATOM 748 N N . ASN A 1 92 ? -16.647 -5.980 12.724 1.00 64.00 92 ASN A N 1
ATOM 749 C CA . ASN A 1 92 ? -16.104 -7.131 13.471 1.00 64.00 92 ASN A CA 1
ATOM 750 C C . ASN A 1 92 ? -14.725 -7.743 13.102 1.00 64.00 92 ASN A C 1
ATOM 752 O O . ASN A 1 92 ? -14.453 -8.868 13.501 1.00 64.00 92 ASN A O 1
ATOM 756 N N . TYR A 1 93 ? -13.801 -7.023 12.453 1.00 72.56 93 TYR A N 1
ATOM 757 C CA . TYR A 1 93 ? -12.481 -7.598 12.103 1.00 72.56 93 TYR A CA 1
ATOM 758 C C . TYR A 1 93 ? -11.435 -7.538 13.221 1.00 72.56 93 TYR A C 1
ATOM 760 O O . TYR A 1 93 ? -11.249 -6.489 13.850 1.00 72.56 93 TYR A O 1
ATOM 768 N N . ASN A 1 94 ? -10.683 -8.622 13.426 1.00 83.69 94 ASN A N 1
ATOM 769 C CA . ASN A 1 94 ? -9.461 -8.609 14.229 1.00 83.69 94 ASN A CA 1
ATOM 770 C C . ASN A 1 94 ? -8.337 -7.874 13.471 1.00 83.69 94 ASN A C 1
ATOM 772 O O . ASN A 1 94 ? -8.278 -7.893 12.245 1.00 83.69 94 ASN A O 1
ATOM 776 N N . ILE A 1 95 ? -7.420 -7.219 14.191 1.00 87.06 95 ILE A N 1
ATOM 777 C CA . ILE A 1 95 ? -6.250 -6.572 13.578 1.00 87.06 95 ILE A CA 1
ATOM 778 C C . ILE A 1 95 ? -5.364 -7.574 12.825 1.00 87.06 95 ILE A C 1
ATOM 780 O O . ILE A 1 95 ? -4.754 -7.204 11.825 1.00 87.06 95 ILE A O 1
ATOM 784 N N . ILE A 1 96 ? -5.311 -8.821 13.302 1.00 89.44 96 ILE A N 1
ATOM 785 C CA . ILE A 1 96 ? -4.587 -9.923 12.658 1.00 89.44 96 ILE A CA 1
ATOM 786 C C . ILE A 1 96 ? -5.158 -10.166 11.261 1.00 89.44 96 ILE A C 1
ATOM 788 O O . ILE A 1 96 ? -4.420 -10.100 10.282 1.00 89.44 96 ILE A O 1
ATOM 792 N N . ASP A 1 97 ? -6.475 -10.349 11.177 1.00 88.25 97 ASP A N 1
ATOM 793 C CA . ASP A 1 97 ? -7.172 -10.639 9.924 1.00 88.25 97 ASP A CA 1
ATOM 794 C C . ASP A 1 97 ? -6.990 -9.497 8.926 1.00 88.25 97 ASP A C 1
ATOM 796 O O . ASP A 1 97 ? -6.579 -9.732 7.795 1.00 88.25 97 ASP A O 1
ATOM 800 N N . VAL A 1 98 ? -7.165 -8.242 9.362 1.00 89.56 98 VAL A N 1
ATOM 801 C CA . VAL A 1 98 ? -6.965 -7.079 8.480 1.00 89.56 98 VAL A CA 1
ATOM 802 C C . VAL A 1 98 ? -5.525 -6.997 7.976 1.00 89.56 98 VAL A C 1
ATOM 804 O O . VAL A 1 98 ? -5.308 -6.702 6.802 1.00 89.56 98 VAL A O 1
A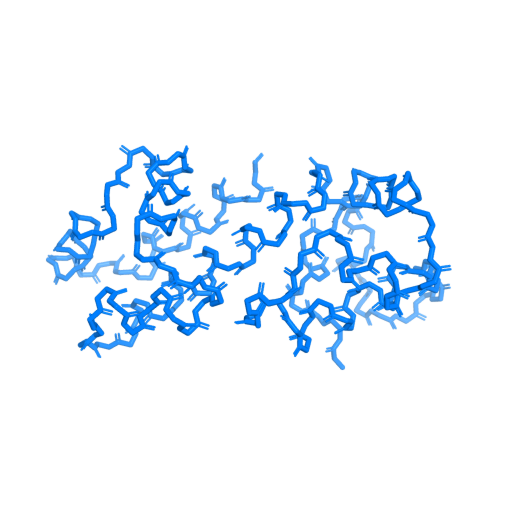TOM 807 N N . ALA A 1 99 ? -4.530 -7.239 8.833 1.00 90.94 99 ALA A N 1
ATOM 808 C CA . ALA A 1 99 ? -3.130 -7.203 8.417 1.00 90.94 99 ALA A CA 1
ATOM 809 C C . ALA A 1 99 ? -2.837 -8.282 7.360 1.00 90.94 99 ALA A C 1
ATOM 811 O O . ALA A 1 99 ? -2.233 -7.970 6.330 1.00 90.94 99 ALA A O 1
ATOM 812 N N . ASN A 1 100 ? -3.321 -9.504 7.588 1.00 90.19 100 ASN A N 1
ATOM 813 C CA . ASN A 1 100 ? -3.146 -10.634 6.679 1.00 90.19 100 ASN A CA 1
ATOM 814 C C . ASN A 1 100 ? -3.862 -10.400 5.341 1.00 90.19 100 ASN A C 1
ATOM 816 O O . ASN A 1 100 ? -3.246 -10.529 4.286 1.00 90.19 100 ASN A O 1
ATOM 820 N N . GLU A 1 101 ? -5.126 -9.967 5.373 1.00 89.62 101 GLU A N 1
ATOM 821 C CA . GLU A 1 101 ? -5.917 -9.637 4.179 1.00 89.62 101 GLU A CA 1
ATOM 822 C C . GLU A 1 101 ? -5.286 -8.514 3.351 1.00 89.62 101 GLU A C 1
ATOM 824 O O . GLU A 1 101 ? -5.427 -8.484 2.132 1.00 89.62 101 GLU A O 1
ATOM 829 N N . CYS A 1 102 ? -4.581 -7.585 4.000 1.00 90.50 102 CYS A N 1
ATOM 830 C CA . CYS A 1 102 ? -3.914 -6.468 3.336 1.00 90.50 102 CYS A CA 1
ATOM 831 C C . CYS A 1 102 ? -2.483 -6.795 2.878 1.00 90.50 102 CYS A C 1
ATOM 833 O O . CYS A 1 102 ? -1.756 -5.882 2.489 1.00 90.50 102 CYS A O 1
ATOM 835 N N . GLY A 1 103 ? -2.049 -8.057 2.929 1.00 89.94 103 GLY A N 1
ATOM 836 C CA . GLY A 1 103 ? -0.740 -8.483 2.426 1.00 89.94 103 GLY A CA 1
ATOM 837 C C . GLY A 1 103 ? 0.437 -8.166 3.341 1.00 89.94 103 GLY A C 1
ATOM 838 O O . GLY A 1 103 ? 1.565 -7.995 2.870 1.00 89.94 103 GLY A O 1
ATOM 839 N N . TYR A 1 104 ? 0.203 -8.055 4.649 1.00 91.38 104 TYR A N 1
ATOM 840 C CA . TYR A 1 104 ? 1.271 -7.963 5.639 1.00 91.38 104 TYR A CA 1
ATOM 841 C C . TYR A 1 104 ? 1.500 -9.323 6.295 1.00 91.38 104 TYR A C 1
ATOM 843 O O . TYR A 1 104 ? 0.590 -9.894 6.872 1.00 91.38 104 TYR A O 1
ATOM 851 N N . ASN A 1 105 ? 2.750 -9.792 6.287 1.00 88.94 105 ASN A N 1
ATOM 852 C CA . ASN A 1 105 ? 3.136 -11.032 6.971 1.00 88.94 105 ASN A CA 1
ATOM 853 C C . ASN A 1 105 ? 3.106 -10.909 8.506 1.00 88.94 105 ASN A C 1
ATOM 855 O O . ASN A 1 105 ? 3.079 -11.902 9.221 1.00 88.94 105 ASN A O 1
ATOM 859 N N . ASN A 1 106 ? 3.167 -9.685 9.043 1.00 91.00 106 ASN A N 1
ATOM 860 C CA . ASN A 1 106 ? 3.054 -9.477 10.481 1.00 91.00 106 ASN A CA 1
ATOM 861 C C . ASN A 1 106 ? 2.379 -8.150 10.846 1.00 91.00 106 ASN A C 1
ATOM 863 O O . ASN A 1 106 ? 2.497 -7.131 10.154 1.00 91.00 106 ASN A O 1
ATOM 867 N N . ILE A 1 107 ? 1.722 -8.169 12.006 1.00 91.69 107 ILE A N 1
ATOM 868 C CA . ILE A 1 107 ? 0.960 -7.049 12.570 1.00 91.69 107 ILE A CA 1
ATOM 869 C C . ILE A 1 107 ? 1.866 -5.851 12.872 1.00 91.69 107 ILE A C 1
ATOM 871 O O . ILE A 1 107 ? 1.460 -4.705 12.689 1.00 91.69 107 ILE A O 1
ATOM 875 N N . GLY A 1 108 ? 3.100 -6.091 13.327 1.00 92.25 108 GLY A N 1
ATOM 876 C CA . GLY A 1 108 ? 4.032 -5.029 13.710 1.00 92.25 108 GLY A CA 1
ATOM 877 C C . GLY A 1 108 ? 4.395 -4.119 12.534 1.00 92.25 108 GLY A C 1
ATOM 878 O O . GLY A 1 108 ? 4.382 -2.894 12.662 1.00 92.25 108 GLY A O 1
ATOM 879 N N . THR A 1 109 ? 4.658 -4.701 11.364 1.00 92.19 109 THR A N 1
ATOM 880 C CA . THR A 1 109 ? 4.926 -3.970 10.120 1.00 92.19 109 THR A CA 1
ATOM 881 C C . THR A 1 109 ? 3.698 -3.186 9.674 1.00 92.19 109 THR A C 1
ATOM 883 O O . THR A 1 109 ? 3.825 -2.006 9.338 1.00 92.19 109 THR A O 1
ATOM 886 N N . PHE A 1 110 ? 2.512 -3.802 9.733 1.00 93.25 110 PHE A N 1
ATOM 887 C CA . PHE A 1 110 ? 1.252 -3.124 9.432 1.00 93.25 110 PHE A CA 1
ATOM 888 C C . PHE A 1 110 ? 1.031 -1.913 10.349 1.00 93.25 110 PHE A C 1
ATOM 890 O O . PHE A 1 110 ? 0.831 -0.798 9.870 1.00 93.25 110 PHE A O 1
ATOM 897 N N . GLN A 1 111 ? 1.151 -2.093 11.666 1.00 92.31 111 GLN A N 1
ATOM 898 C CA . GLN A 1 111 ? 0.969 -1.012 12.634 1.00 92.31 111 GLN A CA 1
ATOM 899 C C . GLN A 1 111 ? 1.985 0.115 12.447 1.00 92.31 111 GLN A C 1
ATOM 901 O O . GLN A 1 111 ? 1.605 1.284 12.506 1.00 92.31 111 GLN A O 1
ATOM 906 N N . LYS A 1 112 ? 3.260 -0.203 12.184 1.00 92.69 112 LYS A N 1
ATOM 907 C CA . LYS A 1 112 ? 4.287 0.810 11.893 1.00 92.69 112 LYS A CA 1
ATOM 908 C C . LYS A 1 112 ? 3.942 1.608 10.634 1.00 92.69 112 LYS A C 1
ATOM 910 O O . LYS A 1 112 ? 4.067 2.832 10.648 1.00 92.69 112 LYS A O 1
ATOM 915 N N . ALA A 1 113 ? 3.487 0.945 9.568 1.00 92.00 113 ALA A N 1
ATOM 916 C CA . ALA A 1 113 ? 3.059 1.609 8.337 1.00 92.00 113 ALA A CA 1
ATOM 917 C C . ALA A 1 113 ? 1.830 2.505 8.570 1.00 92.00 113 ALA A C 1
ATOM 919 O O . ALA A 1 113 ? 1.842 3.678 8.192 1.00 92.00 113 ALA A O 1
ATOM 920 N N . PHE A 1 114 ? 0.816 1.988 9.271 1.00 92.19 114 PHE A N 1
ATOM 921 C CA . PHE A 1 114 ? -0.409 2.715 9.602 1.00 92.19 114 PHE A CA 1
ATOM 922 C C . PHE A 1 114 ? -0.115 3.941 10.481 1.00 92.19 114 PHE A C 1
ATOM 924 O O . PHE A 1 114 ? -0.507 5.058 10.144 1.00 92.19 114 PHE A O 1
ATOM 931 N N . LYS A 1 115 ? 0.665 3.771 11.558 1.00 91.88 115 LYS A N 1
ATOM 932 C CA . LYS A 1 115 ? 1.066 4.861 12.459 1.00 91.88 115 LYS A CA 1
ATOM 933 C C . LYS A 1 115 ? 1.905 5.912 11.747 1.00 91.88 115 LYS A C 1
ATOM 935 O O . LYS A 1 115 ? 1.695 7.099 11.965 1.00 91.88 115 LYS A O 1
ATOM 940 N N . ARG A 1 116 ? 2.828 5.509 10.870 1.00 91.38 116 ARG A N 1
ATOM 941 C CA . ARG A 1 116 ? 3.617 6.458 10.072 1.00 91.38 116 ARG A CA 1
ATOM 942 C C . ARG A 1 116 ? 2.729 7.304 9.160 1.00 91.38 116 ARG A C 1
ATOM 944 O O . ARG A 1 116 ? 3.024 8.478 8.967 1.00 91.38 116 ARG A O 1
ATOM 951 N N . ARG A 1 117 ? 1.667 6.722 8.593 1.00 90.19 117 ARG A N 1
ATOM 952 C CA . ARG A 1 117 ? 0.805 7.419 7.632 1.00 90.19 117 ARG A CA 1
ATOM 953 C C . ARG A 1 117 ? -0.269 8.281 8.293 1.00 90.19 117 ARG A C 1
ATOM 955 O O . ARG A 1 117 ? -0.460 9.406 7.852 1.00 90.19 117 ARG A O 1
ATOM 962 N N . PHE A 1 118 ? -0.901 7.790 9.356 1.00 89.12 118 PHE A N 1
ATOM 963 C CA . PHE A 1 118 ? -2.046 8.444 10.006 1.00 89.12 118 PHE A CA 1
ATOM 964 C C . PHE A 1 118 ? -1.734 9.020 11.391 1.00 89.12 118 PHE A C 1
ATOM 966 O O . PHE A 1 118 ? -2.629 9.505 12.077 1.00 89.12 118 PHE A O 1
ATOM 973 N N . LYS A 1 119 ? -0.477 8.928 11.846 1.00 89.44 119 LYS A N 1
ATOM 974 C CA . LYS A 1 119 ? -0.014 9.373 13.177 1.00 89.44 119 LYS A CA 1
ATOM 975 C C . LYS A 1 119 ? -0.777 8.736 14.351 1.00 89.44 119 LYS A C 1
ATOM 977 O O . LYS A 1 119 ? -0.678 9.200 15.483 1.00 89.44 119 LYS A O 1
ATOM 982 N N . GLN A 1 120 ? -1.513 7.653 14.103 1.00 86.81 120 GLN A N 1
ATOM 983 C CA . GLN A 1 120 ? -2.351 6.953 15.075 1.00 86.81 120 GLN A CA 1
ATOM 984 C C . GLN A 1 120 ? -2.218 5.441 14.911 1.00 86.81 120 GLN A C 1
ATOM 986 O O . GLN A 1 120 ? -1.958 4.948 13.819 1.00 86.81 120 GLN A O 1
ATOM 991 N N . ASN A 1 121 ? -2.415 4.692 15.996 1.00 88.69 121 ASN A N 1
ATOM 992 C CA . ASN A 1 121 ? -2.451 3.232 15.938 1.00 88.69 121 ASN A CA 1
ATOM 993 C C . ASN A 1 121 ? -3.794 2.750 15.373 1.00 88.69 121 ASN A C 1
ATOM 995 O O . ASN A 1 121 ? -4.843 3.311 15.693 1.00 88.69 121 ASN A O 1
ATOM 999 N N . PHE A 1 122 ? -3.764 1.651 14.614 1.00 87.19 122 PHE A N 1
ATOM 1000 C CA . PHE A 1 122 ? -4.958 1.047 14.013 1.00 87.19 122 PHE A CA 1
ATOM 1001 C C . PHE A 1 122 ? -6.058 0.744 15.043 1.00 87.19 122 PHE A C 1
ATOM 1003 O O . PHE A 1 122 ? -7.224 1.034 14.801 1.00 87.19 122 PHE A O 1
ATOM 1010 N N . ILE A 1 123 ? -5.690 0.226 16.221 1.00 86.25 123 ILE A N 1
ATOM 1011 C CA . ILE A 1 123 ? -6.642 -0.108 17.294 1.00 86.25 123 ILE A CA 1
ATOM 1012 C C . ILE A 1 123 ? -7.354 1.149 17.808 1.00 86.25 123 ILE A C 1
ATOM 1014 O O . ILE A 1 123 ? -8.581 1.179 17.873 1.00 86.25 123 ILE A O 1
ATOM 1018 N N . CYS A 1 124 ? -6.602 2.212 18.118 1.00 86.81 124 CYS A N 1
ATOM 1019 C CA . CYS A 1 124 ? -7.181 3.476 18.578 1.00 86.81 124 CYS A CA 1
ATOM 1020 C C . CYS A 1 124 ? -8.135 4.061 17.530 1.00 86.81 124 CYS A C 1
ATOM 1022 O O . CYS A 1 124 ? -9.216 4.542 17.873 1.00 86.81 124 CYS A O 1
ATOM 1024 N N . TYR A 1 125 ? -7.755 3.975 16.252 1.00 86.62 125 TYR A N 1
ATOM 1025 C CA . TYR A 1 125 ? -8.607 4.409 15.153 1.00 86.62 125 TYR A CA 1
ATOM 1026 C C . TYR A 1 125 ? -9.881 3.564 15.041 1.00 86.62 125 TYR A C 1
ATOM 1028 O O . TYR A 1 125 ? -10.970 4.129 14.992 1.00 86.62 125 TYR A O 1
ATOM 1036 N N . LYS A 1 126 ? -9.773 2.229 15.079 1.00 86.94 126 LYS A N 1
ATOM 1037 C CA . LYS A 1 126 ? -10.922 1.310 15.063 1.00 86.94 126 LYS A CA 1
ATOM 1038 C C . LYS A 1 126 ? -11.915 1.655 16.175 1.00 86.94 126 LYS A C 1
ATOM 1040 O O . LYS A 1 126 ? -13.104 1.796 15.906 1.00 86.94 126 LYS A O 1
ATOM 1045 N N . THR A 1 127 ? -11.441 1.872 17.400 1.00 86.50 127 THR A N 1
ATOM 1046 C CA . THR A 1 127 ? -12.297 2.271 18.528 1.00 86.50 127 THR A CA 1
ATOM 1047 C C . THR A 1 127 ? -12.979 3.618 18.285 1.00 86.50 127 THR A C 1
ATOM 1049 O O . THR A 1 127 ? -14.170 3.762 18.556 1.00 86.50 127 THR A O 1
ATOM 1052 N N . LYS A 1 128 ? -12.258 4.606 17.739 1.00 86.50 128 LYS A N 1
ATOM 1053 C CA . LYS A 1 128 ? -12.831 5.913 17.375 1.00 86.50 128 LYS A CA 1
ATOM 1054 C C . LYS A 1 128 ? -13.894 5.782 16.281 1.00 86.50 128 LYS A C 1
ATOM 1056 O O . LYS A 1 128 ? -14.932 6.435 16.360 1.00 86.50 128 LYS A O 1
ATOM 1061 N N . LEU A 1 129 ? -13.652 4.924 15.292 1.00 84.44 129 LEU A N 1
ATOM 1062 C CA . LEU A 1 129 ? -14.578 4.648 14.199 1.00 84.44 129 LEU A CA 1
ATOM 1063 C C . LEU A 1 129 ? -15.862 3.983 14.714 1.00 84.44 129 LEU A C 1
ATOM 1065 O O . LEU A 1 129 ? -16.952 4.399 14.337 1.00 84.44 129 LEU A O 1
ATOM 1069 N N . LEU A 1 130 ? -15.755 2.993 15.607 1.00 81.81 130 LEU A N 1
ATOM 1070 C CA . LEU A 1 130 ? -16.914 2.304 16.188 1.00 81.81 130 LEU A CA 1
ATOM 1071 C C . LEU A 1 130 ? -17.826 3.243 16.990 1.00 81.81 130 LEU A C 1
ATOM 1073 O O . LEU A 1 130 ? -19.037 3.053 16.979 1.00 81.81 130 LEU A O 1
ATOM 1077 N N . LYS A 1 131 ? -17.258 4.272 17.631 1.00 84.00 131 LYS A N 1
ATOM 1078 C CA . LYS A 1 131 ? -17.998 5.277 18.413 1.00 84.00 131 LYS A CA 1
ATOM 1079 C C . LYS A 1 131 ? -18.631 6.391 17.570 1.00 84.00 131 LYS A C 1
ATOM 1081 O O . LYS A 1 131 ? -19.409 7.175 18.100 1.00 84.00 131 LYS A O 1
ATOM 1086 N N . SER A 1 132 ? -18.277 6.517 16.291 1.00 84.00 132 SER A N 1
ATOM 1087 C CA . SER A 1 132 ? -18.741 7.620 15.445 1.00 84.00 132 SER A CA 1
ATOM 1088 C C . SER A 1 132 ? -19.911 7.206 14.555 1.00 84.00 132 SER A C 1
ATOM 1090 O O . SER A 1 132 ? -19.839 6.199 13.855 1.00 84.00 132 SER A O 1
ATOM 1092 N N . SER A 1 133 ? -20.948 8.043 14.488 1.00 80.38 133 SER A N 1
ATOM 1093 C CA . SER A 1 133 ? -22.075 7.880 13.556 1.00 80.38 133 SER A CA 1
ATOM 1094 C C . SER A 1 133 ? -21.708 8.213 12.099 1.00 80.38 133 SER A C 1
ATOM 1096 O O . SER A 1 133 ? -22.458 7.888 11.187 1.00 80.38 133 SER A O 1
ATOM 1098 N N . LYS A 1 134 ? -20.553 8.856 11.854 1.00 83.25 134 LYS A N 1
ATOM 1099 C CA . LYS A 1 134 ? -20.103 9.336 10.529 1.00 83.25 134 LYS A CA 1
ATOM 1100 C C . LYS A 1 134 ? -18.885 8.555 10.009 1.00 83.25 134 LYS A C 1
ATOM 1102 O O . LYS A 1 134 ? -17.898 9.150 9.568 1.00 83.25 134 LYS A O 1
ATOM 1107 N N . LYS A 1 135 ? -18.936 7.218 10.071 1.00 82.38 135 LYS A N 1
ATOM 1108 C CA . LYS A 1 135 ? -17.816 6.323 9.704 1.00 82.38 135 LYS A CA 1
ATOM 1109 C C . LYS A 1 135 ? -17.304 6.568 8.281 1.00 82.38 135 LYS A C 1
ATOM 1111 O O . LYS A 1 135 ? -16.099 6.705 8.078 1.00 82.38 135 LYS A O 1
ATOM 1116 N N . ASP A 1 136 ? -18.208 6.696 7.311 1.00 83.38 136 ASP A N 1
ATOM 1117 C CA . ASP A 1 136 ? -17.849 6.871 5.900 1.00 83.38 136 ASP A CA 1
ATOM 1118 C C . ASP A 1 136 ? -17.079 8.160 5.617 1.00 83.38 136 ASP A C 1
ATOM 1120 O O . ASP A 1 136 ? -16.135 8.148 4.826 1.00 83.38 136 ASP A O 1
ATOM 1124 N N . VAL A 1 137 ? -17.442 9.257 6.285 1.00 86.44 137 VAL A N 1
ATOM 1125 C CA . VAL A 1 137 ? -16.771 10.555 6.125 1.00 86.44 137 VAL A CA 1
ATOM 1126 C C . VAL A 1 137 ? -15.346 10.484 6.668 1.00 86.44 137 VAL A C 1
ATOM 1128 O O . VAL A 1 137 ? -14.410 10.921 6.002 1.00 86.44 137 VAL A O 1
ATOM 1131 N N . LEU A 1 138 ? -15.164 9.877 7.845 1.00 85.00 138 LEU A N 1
ATOM 1132 C CA . LEU A 1 138 ? -13.842 9.697 8.448 1.00 85.00 138 LEU A CA 1
ATOM 1133 C C . LEU A 1 138 ? -12.932 8.840 7.565 1.00 85.00 138 LEU A C 1
ATOM 1135 O O . LEU A 1 138 ? -11.776 9.198 7.354 1.00 85.00 138 LEU A O 1
ATOM 1139 N N . ILE A 1 139 ? -13.454 7.737 7.025 1.00 86.06 139 ILE A N 1
ATOM 1140 C CA . ILE A 1 139 ? -12.696 6.859 6.125 1.00 86.06 139 ILE A CA 1
ATOM 1141 C C . ILE A 1 139 ? -12.331 7.600 4.838 1.00 86.06 139 ILE A C 1
ATOM 1143 O O . ILE A 1 139 ? -11.179 7.557 4.415 1.00 86.06 139 ILE A O 1
ATOM 1147 N N . LYS A 1 140 ? -13.278 8.329 4.237 1.00 86.31 140 LYS A N 1
ATOM 1148 C CA . LYS A 1 140 ? -13.033 9.092 3.007 1.00 86.31 140 LYS A CA 1
ATOM 1149 C C . LYS A 1 140 ? -11.949 10.157 3.197 1.00 86.31 140 LYS A C 1
ATOM 1151 O O . LYS A 1 140 ? -11.092 10.296 2.330 1.00 86.31 140 LYS A O 1
ATOM 1156 N N . ASN A 1 141 ? -11.944 10.860 4.330 1.00 87.00 141 ASN A N 1
ATOM 1157 C CA . ASN A 1 141 ? -10.913 11.855 4.637 1.00 87.00 141 ASN A CA 1
ATOM 1158 C C . ASN A 1 141 ? -9.519 11.222 4.723 1.00 87.00 141 ASN A C 1
ATOM 1160 O O . ASN A 1 141 ? -8.587 11.729 4.107 1.00 87.00 141 ASN A O 1
ATOM 1164 N N . LEU A 1 142 ? -9.388 10.075 5.393 1.00 85.31 142 LEU A N 1
ATOM 1165 C CA . LEU A 1 142 ? -8.108 9.367 5.470 1.00 85.31 142 LEU A CA 1
ATOM 1166 C C . LEU A 1 142 ? -7.645 8.819 4.119 1.00 85.31 142 LEU A C 1
ATOM 1168 O O . LEU A 1 142 ? -6.458 8.876 3.807 1.00 85.31 142 LEU A O 1
ATOM 1172 N N . ILE A 1 143 ? -8.565 8.297 3.303 1.00 87.31 143 ILE A N 1
ATOM 1173 C CA . ILE A 1 143 ? -8.229 7.862 1.942 1.00 87.31 143 ILE A CA 1
ATOM 1174 C C . ILE A 1 143 ? -7.740 9.059 1.120 1.00 87.31 143 ILE A C 1
ATOM 1176 O O . ILE A 1 143 ? -6.762 8.936 0.391 1.00 87.31 143 ILE A O 1
ATOM 1180 N N . ASN A 1 144 ? -8.336 10.241 1.273 1.00 85.25 144 ASN A N 1
ATOM 1181 C CA . ASN A 1 144 ? -7.821 11.438 0.611 1.00 85.25 144 ASN A CA 1
ATOM 1182 C C . ASN A 1 144 ? -6.407 11.787 1.111 1.00 85.25 144 ASN A C 1
ATOM 1184 O O . ASN A 1 144 ? -5.515 11.998 0.294 1.00 85.25 144 ASN A O 1
ATOM 1188 N N . GLU A 1 145 ? -6.156 11.754 2.423 1.00 85.44 145 GLU A N 1
ATOM 1189 C CA . GLU A 1 145 ? -4.813 11.961 2.993 1.00 85.44 145 GLU A CA 1
ATOM 1190 C C . GLU A 1 145 ? -3.771 10.941 2.498 1.00 85.44 145 GLU A C 1
ATOM 1192 O O . GLU A 1 145 ? -2.580 11.246 2.487 1.00 85.44 145 GLU A O 1
ATOM 1197 N N . LEU A 1 146 ? -4.179 9.735 2.070 1.00 85.50 146 LEU A N 1
ATOM 1198 C CA . LEU A 1 146 ? -3.276 8.731 1.492 1.00 85.50 146 LEU A CA 1
ATOM 1199 C C . LEU A 1 146 ? -2.710 9.129 0.124 1.00 85.50 146 LEU A C 1
ATOM 1201 O O . LEU A 1 146 ? -1.596 8.702 -0.203 1.00 85.50 146 LEU A O 1
ATOM 1205 N N . TRP A 1 147 ? -3.435 9.929 -0.652 1.00 81.94 147 TRP A N 1
ATOM 1206 C CA . TRP A 1 147 ? -3.113 10.228 -2.054 1.00 81.94 147 TRP A CA 1
ATOM 1207 C C . TRP A 1 147 ? -2.897 11.728 -2.342 1.00 81.94 147 TRP A C 1
ATOM 1209 O O . TRP A 1 147 ? -2.531 12.103 -3.467 1.00 81.94 147 TRP A O 1
ATOM 1219 N N . HIS A 1 148 ? -3.082 12.570 -1.323 1.00 68.25 148 HIS A N 1
ATOM 1220 C CA . HIS A 1 148 ? -2.640 13.964 -1.254 1.00 68.25 148 HIS A CA 1
ATOM 1221 C C . HIS A 1 148 ? -1.249 14.071 -0.616 1.00 68.25 148 HIS A C 1
ATOM 1223 O O . HIS A 1 148 ? -0.482 14.904 -1.147 1.00 68.25 148 HIS A O 1
#

Secondary structure (DSSP, 8-state):
--HHHHTT-SSGGGGSSSS-SS-S-HHHHHHHHHHHHHTTSTT-SHHHHHHHHT--HHHHHHHHHHHHSS-HHHHHHHHHHHHHHHHTTSTT--HHHHHHHTT-S-HHHHHHHHHHHHSS-HHHHHHHHHT-S-HHHHHHHHHHHHH-

Sequence (148 aa):
MLNEICKYCKPKRCAAQINVDGHCPEKLKKLLITLKDNFLKYECNVDYLHEKLSITPMNLNFLTVKYFKCTPKKLIENLRLEHALISLKKNNYNIIDVANECGYNNIGTFQKAFKRRFKQNFICYKTKLLKSSKKDVLIKNLINELWH

Radius of gyration: 15.99 Å; chains: 1; bounding box: 37×26×45 Å

Foldseek 3Di:
DLPDLQCLWPVVPCVVPPPDPPPDDPLLSQLSVCCVVDLQALPPDLVVSCVSSVHDSVVQQVSCCNTQVDGPRLSSLLQLVLQLLVVLVPPDDDLQRSCNRSNHPDSVVVQVSNCVQPVDGPVVVSVVLVPDPPNVVVSVVSNVSSRD